Protein AF-A0A9X4SIW7-F1 (afdb_monomer_lite)

InterPro domains:
  IPR036188 FAD/NAD(P)-binding domai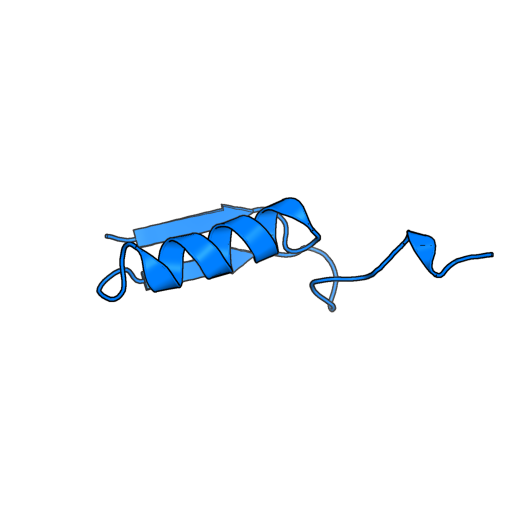n superfamily [G3DSA:3.50.50.60] (1-45)
  IPR036188 FAD/NAD(P)-binding domain superfamily [SSF51905] (1-39)

Foldseek 3Di:
DEAEAEAQEDVRVVVQVVCCVVPVVYHYHYDHPDPDGHDDPVPPD

Sequence (45 aa):
MKIVIIGGSHAGIACAKRAREEYPESEIIIYERKAEVSFISQSIP

Radius of gyration: 11.74 Å; chains: 1; bounding box: 37×14×25 Å

Secondary structure (DSSP, 8-state):
-EEEEE--SHHHHHHHHHHHHH-TTSEEEEE-SSS-SS--GGG--

pLDDT: mean 96.49, std 2.66, range [86.62, 98.62]

Structure (mmCIF, N/CA/C/O backbone):
data_AF-A0A9X4SIW7-F1
#
_entry.id   AF-A0A9X4SIW7-F1
#
loop_
_atom_site.group_PDB
_atom_site.id
_atom_site.type_symbol
_atom_site.label_atom_id
_atom_site.label_alt_id
_atom_site.label_comp_id
_atom_site.label_asym_id
_atom_site.label_entity_id
_atom_site.label_seq_id
_atom_site.pdbx_PDB_ins_code
_atom_site.Cartn_x
_atom_site.Cartn_y
_atom_site.Cartn_z
_atom_site.occupancy
_atom_site.B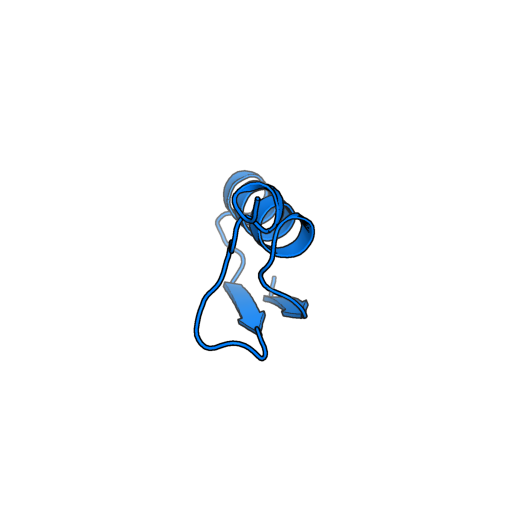_iso_or_equiv
_atom_site.auth_seq_id
_atom_site.auth_comp_id
_atom_site.auth_asym_id
_atom_site.auth_atom_id
_atom_site.pdbx_PDB_model_num
ATOM 1 N N . MET A 1 1 ? -15.260 1.404 6.489 1.00 95.50 1 MET A N 1
ATOM 2 C CA . MET A 1 1 ? -15.274 2.295 5.299 1.00 95.50 1 MET A CA 1
ATOM 3 C C . MET A 1 1 ? -14.603 1.557 4.145 1.00 95.50 1 MET A C 1
ATOM 5 O O . MET A 1 1 ? -13.843 0.638 4.421 1.00 95.50 1 MET A O 1
ATOM 9 N N . LYS A 1 2 ? -14.876 1.902 2.882 1.00 98.19 2 LYS A N 1
ATOM 10 C CA . LYS A 1 2 ? -14.140 1.340 1.737 1.00 98.19 2 LYS A CA 1
ATOM 11 C C . LYS A 1 2 ? -13.138 2.375 1.233 1.00 98.19 2 LYS A C 1
ATOM 13 O O . LYS A 1 2 ? -13.546 3.468 0.849 1.00 98.19 2 LYS A O 1
ATOM 18 N N . ILE A 1 3 ? -11.853 2.037 1.258 1.00 98.31 3 ILE A N 1
ATOM 19 C CA . ILE A 1 3 ? -10.751 2.914 0.854 1.00 98.31 3 ILE A CA 1
ATOM 20 C C . ILE A 1 3 ? -10.129 2.322 -0.409 1.00 98.31 3 ILE A C 1
ATOM 22 O O . ILE A 1 3 ? -9.611 1.206 -0.391 1.00 98.31 3 ILE A O 1
ATOM 26 N N . VAL A 1 4 ? -10.192 3.067 -1.512 1.00 98.50 4 VAL A N 1
ATOM 27 C CA . VAL A 1 4 ? -9.612 2.653 -2.794 1.00 98.50 4 VAL A CA 1
ATOM 28 C C . VAL A 1 4 ? -8.419 3.545 -3.112 1.00 98.50 4 VAL A C 1
ATOM 30 O O . VAL A 1 4 ? -8.559 4.763 -3.194 1.00 98.50 4 VAL A O 1
ATOM 33 N N . ILE A 1 5 ? -7.253 2.930 -3.296 1.00 98.50 5 ILE A N 1
ATOM 34 C CA . ILE A 1 5 ? -5.988 3.603 -3.603 1.00 98.50 5 ILE A CA 1
ATOM 35 C C . ILE A 1 5 ? -5.583 3.235 -5.033 1.00 98.50 5 ILE A C 1
ATOM 37 O O . ILE A 1 5 ? -5.484 2.055 -5.371 1.00 98.50 5 ILE A O 1
ATOM 41 N N . ILE A 1 6 ? -5.346 4.241 -5.878 1.00 98.25 6 ILE A N 1
ATOM 42 C CA . ILE A 1 6 ? -4.881 4.059 -7.260 1.00 98.25 6 ILE A CA 1
ATOM 43 C C . ILE A 1 6 ? -3.396 4.424 -7.326 1.00 98.25 6 ILE A C 1
ATOM 45 O O . ILE A 1 6 ? -3.024 5.579 -7.124 1.00 98.25 6 ILE A O 1
ATOM 49 N N . GLY A 1 7 ? -2.560 3.429 -7.610 1.00 97.38 7 GLY A N 1
ATOM 50 C CA . GLY A 1 7 ? -1.103 3.497 -7.540 1.00 97.38 7 GLY A CA 1
ATOM 51 C C . GLY A 1 7 ? -0.565 2.799 -6.289 1.00 97.38 7 GLY A C 1
ATOM 52 O O . GLY A 1 7 ? -0.932 3.133 -5.166 1.00 97.38 7 GLY A O 1
ATOM 53 N N . GLY A 1 8 ? 0.333 1.837 -6.487 1.00 96.56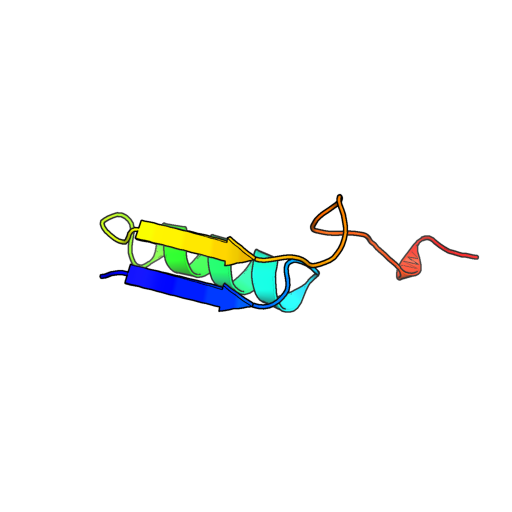 8 GLY A N 1
ATOM 54 C CA . GLY A 1 8 ? 0.926 0.974 -5.463 1.00 96.56 8 GLY A CA 1
ATOM 55 C C . GLY A 1 8 ? 2.443 1.122 -5.345 1.00 96.56 8 GLY A C 1
ATOM 56 O O . GLY A 1 8 ? 3.116 0.192 -4.916 1.00 96.56 8 GLY A O 1
ATOM 57 N N . SER A 1 9 ? 3.006 2.270 -5.730 1.00 95.81 9 SER A N 1
ATOM 58 C CA . SER A 1 9 ? 4.411 2.602 -5.450 1.00 95.81 9 SER A CA 1
ATOM 59 C C . SER A 1 9 ? 4.552 3.172 -4.022 1.00 95.81 9 SER A C 1
ATOM 61 O O . SER A 1 9 ? 3.906 2.700 -3.093 1.00 95.81 9 SER A O 1
ATOM 63 N N . HIS A 1 10 ? 5.379 4.192 -3.812 1.00 96.50 10 HIS A N 1
ATOM 64 C CA . HIS A 1 10 ? 5.766 4.661 -2.479 1.00 96.50 10 HIS A CA 1
ATOM 65 C C . HIS A 1 10 ? 4.592 5.273 -1.698 1.00 96.50 10 HIS A C 1
ATOM 67 O O . HIS A 1 10 ? 4.237 4.789 -0.624 1.00 96.50 10 HIS A O 1
ATOM 73 N N . ALA A 1 11 ? 3.952 6.308 -2.252 1.00 97.62 11 ALA A N 1
ATOM 74 C CA . ALA A 1 11 ? 2.880 7.029 -1.562 1.00 97.62 11 ALA A CA 1
ATOM 75 C C . ALA A 1 11 ? 1.642 6.152 -1.324 1.00 97.62 11 ALA A C 1
ATOM 77 O O . ALA A 1 11 ? 1.081 6.164 -0.231 1.00 97.62 11 ALA A O 1
ATOM 78 N N . GLY A 1 12 ? 1.251 5.351 -2.319 1.00 97.94 12 GLY A N 1
ATOM 79 C CA . GLY A 1 12 ? 0.098 4.458 -2.208 1.0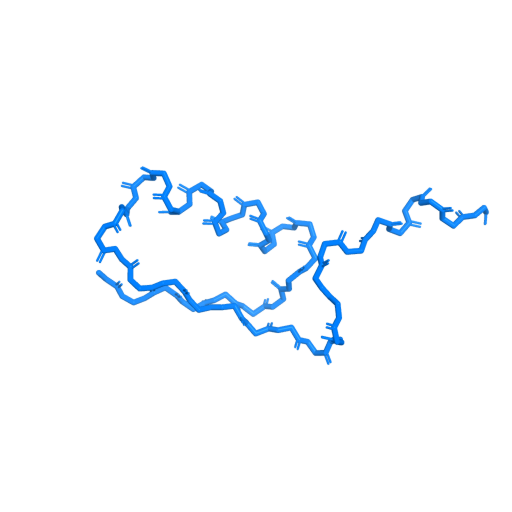0 97.94 12 GLY A CA 1
ATOM 80 C C . GLY A 1 12 ? 0.277 3.393 -1.129 1.00 97.94 12 GLY A C 1
ATOM 81 O O . GLY A 1 12 ? -0.617 3.191 -0.310 1.00 97.94 12 GLY A O 1
ATOM 82 N N . ILE A 1 13 ? 1.457 2.769 -1.059 1.00 97.94 13 ILE A N 1
ATOM 83 C CA . ILE A 1 13 ? 1.758 1.768 -0.027 1.00 97.94 13 ILE A CA 1
ATOM 84 C C . ILE A 1 13 ? 1.894 2.408 1.356 1.00 97.94 13 ILE A C 1
ATOM 86 O O . ILE A 1 13 ? 1.393 1.846 2.329 1.00 97.94 13 ILE A O 1
ATOM 90 N N . ALA A 1 14 ? 2.514 3.586 1.465 1.00 98.31 14 ALA A N 1
ATOM 91 C CA . ALA A 1 14 ? 2.588 4.314 2.733 1.00 98.31 14 ALA A CA 1
ATOM 92 C C . ALA A 1 14 ? 1.188 4.687 3.253 1.00 98.31 14 ALA A C 1
ATOM 94 O O . ALA A 1 14 ? 0.883 4.457 4.424 1.00 98.31 14 ALA A O 1
ATOM 95 N N . CYS A 1 15 ? 0.317 5.181 2.366 1.00 98.50 15 CYS A N 1
ATOM 96 C CA . CYS A 1 15 ? -1.082 5.464 2.671 1.00 98.50 15 CYS A CA 1
ATOM 97 C C . CYS A 1 15 ? -1.821 4.199 3.120 1.00 98.50 15 CYS A C 1
ATOM 99 O O . CYS A 1 15 ? -2.448 4.214 4.173 1.00 98.50 15 CYS A O 1
ATOM 101 N N . ALA A 1 16 ? -1.695 3.089 2.387 1.00 98.19 16 ALA A N 1
ATOM 102 C CA . ALA A 1 16 ? -2.356 1.834 2.735 1.00 98.19 16 ALA A CA 1
ATOM 103 C C . ALA A 1 16 ? -1.922 1.297 4.107 1.00 98.19 16 ALA A C 1
ATOM 105 O O . ALA A 1 16 ? -2.764 0.842 4.882 1.00 98.19 16 ALA A O 1
ATOM 106 N N . LYS A 1 17 ? -0.620 1.376 4.423 1.00 98.19 17 LYS A N 1
ATOM 107 C CA . LYS A 1 17 ? -0.085 0.978 5.733 1.00 98.19 17 LYS A CA 1
ATOM 108 C C . LYS A 1 17 ? -0.679 1.829 6.849 1.00 98.19 17 LYS A C 1
ATOM 110 O O . LYS A 1 17 ? -1.243 1.274 7.787 1.00 98.19 17 LYS A O 1
ATOM 115 N N . ARG A 1 18 ? -0.639 3.157 6.712 1.00 98.62 18 ARG A N 1
ATOM 116 C CA . ARG A 1 18 ? -1.199 4.041 7.739 1.00 98.62 18 ARG A CA 1
ATOM 117 C C . ARG A 1 18 ? -2.715 3.893 7.870 1.00 98.62 18 ARG A C 1
ATOM 119 O O . ARG A 1 18 ? -3.229 3.824 8.978 1.00 98.62 18 ARG A O 1
ATOM 126 N N . ALA A 1 19 ? -3.430 3.761 6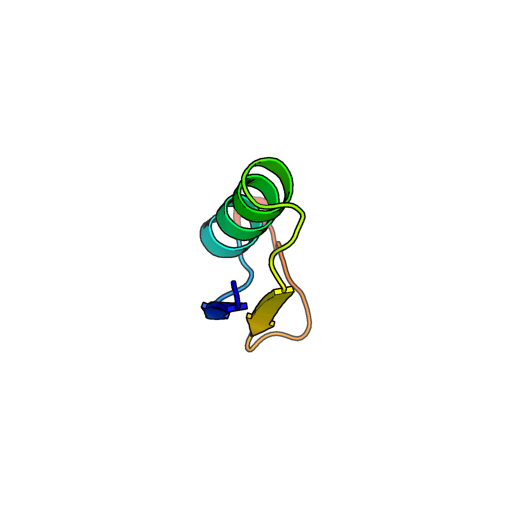.756 1.00 98.38 19 ALA A N 1
ATOM 127 C CA . ALA A 1 19 ? -4.872 3.543 6.765 1.00 98.38 19 ALA A CA 1
ATOM 128 C C . ALA A 1 19 ? -5.254 2.226 7.460 1.00 98.38 19 ALA A C 1
ATOM 130 O O . ALA A 1 19 ? -6.272 2.177 8.142 1.00 98.38 19 ALA A O 1
ATOM 131 N N . ARG A 1 20 ? -4.435 1.173 7.328 1.00 98.06 20 ARG A N 1
ATOM 132 C CA . ARG A 1 20 ? -4.640 -0.092 8.047 1.00 98.06 20 ARG A CA 1
ATOM 133 C C . ARG A 1 20 ? -4.462 0.063 9.560 1.00 98.06 20 ARG A C 1
ATOM 135 O O . ARG A 1 20 ? -5.176 -0.602 10.302 1.00 98.06 20 ARG A O 1
ATOM 142 N N . GLU A 1 21 ? -3.523 0.901 9.994 1.00 98.56 21 GLU A N 1
ATOM 143 C CA . GLU A 1 21 ? -3.271 1.195 11.412 1.00 98.56 21 GLU A CA 1
ATOM 144 C C . GLU A 1 21 ? -4.393 2.050 12.022 1.00 98.56 21 GLU A C 1
ATOM 146 O O . GLU A 1 21 ? -4.893 1.735 13.097 1.00 98.56 21 GLU A O 1
ATOM 151 N N . GLU A 1 22 ? -4.803 3.117 11.332 1.00 98.50 22 GLU A N 1
ATOM 152 C CA . GLU A 1 22 ? -5.789 4.082 11.840 1.00 98.50 22 GLU A CA 1
ATOM 153 C C . GLU A 1 22 ? -7.240 3.597 11.696 1.00 98.50 22 GLU A C 1
ATOM 155 O O . GLU A 1 22 ? -8.091 3.936 12.519 1.00 98.50 22 GLU A O 1
ATOM 160 N N . TYR A 1 23 ? -7.537 2.798 10.666 1.00 98.12 23 TYR A N 1
ATOM 161 C CA . TYR A 1 23 ? -8.895 2.357 10.333 1.00 98.12 23 TYR A CA 1
ATOM 162 C C . TYR A 1 23 ? -8.952 0.835 10.113 1.00 98.12 23 TYR A C 1
ATOM 164 O O . TYR A 1 23 ? -9.242 0.388 8.998 1.00 98.12 23 TYR A O 1
ATOM 172 N N . PRO A 1 24 ? -8.716 0.014 11.154 1.00 97.69 24 PRO A N 1
ATOM 173 C CA . PRO A 1 24 ? -8.579 -1.442 11.022 1.00 97.69 24 PRO A CA 1
ATOM 174 C C . PRO A 1 24 ? -9.827 -2.141 10.459 1.00 97.69 24 PRO A C 1
ATOM 176 O O . PRO A 1 24 ? -9.705 -3.151 9.770 1.00 97.69 24 PRO A O 1
ATOM 179 N N . GLU A 1 25 ? -11.010 -1.570 10.691 1.00 98.25 25 GLU A N 1
ATOM 180 C CA . GLU A 1 25 ? -12.307 -2.066 10.202 1.00 98.25 25 GLU A CA 1
ATOM 181 C C . GLU A 1 25 ? -12.562 -1.748 8.714 1.00 98.25 25 GLU A C 1
ATOM 183 O O . GLU A 1 25 ? -13.597 -2.113 8.150 1.00 98.25 25 GLU A O 1
ATOM 188 N N . SER A 1 26 ? -11.684 -0.973 8.069 1.00 98.38 26 SER A N 1
ATOM 189 C CA . SER A 1 26 ? -11.884 -0.547 6.683 1.00 98.38 26 SER A CA 1
ATOM 190 C C . SER A 1 26 ? -11.369 -1.573 5.678 1.00 98.38 26 SER A C 1
ATOM 192 O O . SER A 1 26 ? -10.276 -2.119 5.807 1.00 98.38 26 SER A O 1
ATOM 194 N N . GLU A 1 27 ? -12.142 -1.785 4.613 1.00 98.56 27 GLU A N 1
ATOM 195 C CA . GLU A 1 27 ? -11.702 -2.546 3.446 1.00 98.56 27 GLU A CA 1
ATOM 196 C C . GLU A 1 27 ? -10.790 -1.648 2.601 1.00 98.56 27 GLU A C 1
ATOM 198 O O . GLU A 1 27 ? -11.224 -0.604 2.107 1.00 98.56 27 GLU A O 1
ATOM 203 N N . ILE A 1 28 ? -9.525 -2.042 2.445 1.00 98.50 28 ILE A N 1
ATOM 204 C CA . ILE A 1 28 ? -8.516 -1.282 1.699 1.00 98.50 28 ILE A CA 1
ATOM 205 C C . ILE A 1 28 ? -8.177 -2.052 0.425 1.00 98.50 28 ILE A C 1
ATOM 207 O O . ILE A 1 28 ? -7.688 -3.180 0.499 1.00 98.50 28 ILE A O 1
ATOM 211 N N . ILE A 1 29 ? -8.412 -1.434 -0.732 1.00 98.31 29 ILE A N 1
ATOM 212 C CA . ILE A 1 29 ? -8.107 -2.000 -2.051 1.00 98.31 29 ILE A CA 1
ATOM 213 C C . ILE A 1 29 ? -7.091 -1.100 -2.749 1.00 98.31 29 ILE A C 1
ATOM 215 O O . ILE A 1 29 ? -7.296 0.109 -2.850 1.00 98.31 29 ILE A O 1
ATOM 219 N N . ILE A 1 30 ? -6.013 -1.696 -3.257 1.00 98.06 30 ILE A N 1
ATOM 220 C CA . ILE A 1 30 ? -4.984 -1.004 -4.037 1.00 98.06 30 ILE A CA 1
ATOM 221 C C . ILE A 1 30 ? -5.040 -1.523 -5.470 1.00 98.06 30 ILE A C 1
ATOM 223 O O . ILE A 1 30 ? -4.980 -2.732 -5.687 1.00 98.06 30 ILE A O 1
ATOM 227 N N . TYR A 1 31 ? -5.105 -0.614 -6.438 1.00 98.06 31 TYR A N 1
ATOM 228 C CA . TYR A 1 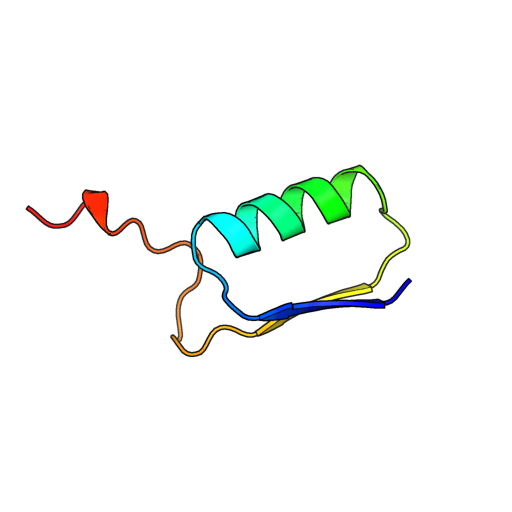31 ? -4.913 -0.932 -7.849 1.00 98.06 31 TYR A CA 1
ATOM 229 C C . TYR A 1 31 ? -3.572 -0.376 -8.318 1.00 98.06 31 TYR A C 1
ATOM 231 O O . TYR A 1 31 ? -3.349 0.832 -8.287 1.00 98.06 31 TYR A O 1
ATOM 239 N N . GLU A 1 32 ? -2.687 -1.254 -8.775 1.00 97.62 32 GLU A N 1
ATOM 240 C CA . GLU A 1 32 ? -1.424 -0.901 -9.422 1.00 97.62 32 GLU A CA 1
ATOM 241 C C . GLU A 1 32 ? -1.454 -1.427 -10.857 1.00 97.62 32 GLU A C 1
ATOM 243 O O . GLU A 1 32 ? -1.964 -2.514 -11.126 1.00 97.62 32 GLU A O 1
ATOM 248 N N . ARG A 1 33 ? -0.952 -0.622 -11.795 1.00 97.19 33 ARG A N 1
ATOM 249 C CA . ARG A 1 33 ? -0.889 -0.997 -13.208 1.00 97.19 33 ARG A CA 1
ATOM 250 C C . ARG A 1 33 ? 0.183 -2.057 -13.441 1.00 97.19 33 ARG A C 1
ATOM 252 O O . ARG A 1 33 ? 0.029 -2.900 -14.322 1.00 97.19 33 ARG A O 1
ATOM 259 N N . LYS A 1 34 ? 1.299 -1.963 -12.719 1.00 94.19 34 LYS A N 1
ATOM 260 C CA . LYS A 1 34 ? 2.392 -2.935 -12.784 1.00 94.19 34 LYS A CA 1
ATOM 261 C C . LYS A 1 34 ? 2.031 -4.210 -12.017 1.00 94.19 34 LYS A C 1
ATOM 263 O O . LYS A 1 34 ? 1.202 -4.197 -11.116 1.00 94.19 34 LYS A O 1
ATOM 268 N N . ALA A 1 35 ? 2.702 -5.308 -12.358 1.00 92.94 35 ALA A N 1
ATOM 269 C CA . ALA A 1 35 ? 2.562 -6.575 -11.638 1.00 92.94 35 ALA A CA 1
ATOM 270 C C . ALA A 1 35 ? 3.143 -6.521 -10.210 1.00 92.94 35 ALA A C 1
ATOM 272 O O . ALA A 1 35 ? 2.813 -7.356 -9.375 1.00 92.94 35 ALA A O 1
ATOM 273 N N . GLU A 1 36 ? 3.998 -5.535 -9.935 1.00 92.88 36 GLU A N 1
ATOM 274 C CA . GLU A 1 36 ? 4.679 -5.353 -8.658 1.00 92.88 36 GLU A CA 1
ATOM 275 C C . GLU A 1 36 ? 4.265 -4.040 -7.996 1.00 92.88 36 GLU A C 1
ATOM 277 O O . GLU A 1 36 ? 4.145 -2.998 -8.649 1.00 92.88 36 GLU A O 1
ATOM 282 N N . VAL A 1 37 ? 4.122 -4.088 -6.674 1.00 94.88 37 VAL A N 1
ATOM 283 C CA . VAL A 1 37 ? 3.959 -2.917 -5.808 1.00 94.88 37 VAL A CA 1
ATOM 284 C C . VAL A 1 37 ? 5.268 -2.612 -5.083 1.00 94.88 37 VAL A C 1
ATOM 286 O O . VAL A 1 37 ? 6.119 -3.481 -4.919 1.00 94.88 37 VAL A O 1
ATOM 289 N N . SER A 1 38 ? 5.424 -1.381 -4.599 1.00 92.69 38 SER A N 1
ATOM 290 C CA . SER A 1 38 ? 6.568 -0.957 -3.779 1.00 92.69 38 SER A CA 1
ATOM 291 C C . SER A 1 38 ? 7.947 -1.078 -4.455 1.00 92.69 38 SER A C 1
ATOM 293 O O . SER A 1 38 ? 8.958 -1.210 -3.767 1.00 92.69 38 SER A O 1
ATOM 295 N N . PHE A 1 39 ? 8.011 -0.990 -5.788 1.00 93.81 39 PHE A N 1
ATOM 296 C CA . PHE A 1 39 ? 9.280 -0.944 -6.520 1.00 93.81 39 PHE A CA 1
ATOM 297 C C . PHE A 1 39 ? 10.141 0.252 -6.080 1.00 93.81 39 PHE A C 1
ATOM 299 O O . PHE A 1 39 ? 9.682 1.398 -6.129 1.00 93.81 39 PHE A O 1
ATOM 306 N N . ILE A 1 40 ? 11.394 -0.012 -5.704 1.00 93.56 40 ILE A N 1
ATOM 307 C CA . ILE A 1 40 ? 12.363 1.002 -5.273 1.00 93.56 40 ILE A CA 1
ATOM 308 C C . ILE A 1 40 ? 13.128 1.492 -6.504 1.00 93.56 40 ILE A C 1
ATOM 310 O O . ILE A 1 40 ? 14.162 0.947 -6.866 1.00 93.56 40 ILE A O 1
ATOM 314 N N . SER A 1 41 ? 12.651 2.551 -7.157 1.00 90.81 41 SER A N 1
ATOM 315 C CA . SER A 1 41 ? 13.324 3.091 -8.351 1.00 90.81 41 SER A CA 1
ATOM 316 C C . SER A 1 41 ? 14.724 3.637 -8.078 1.00 90.81 41 SER A C 1
ATOM 318 O O . SER A 1 41 ? 15.534 3.713 -8.990 1.00 90.81 41 SER A O 1
ATOM 320 N N . GLN A 1 42 ? 15.015 3.987 -6.824 1.00 93.19 42 GLN A N 1
ATOM 321 C CA . GLN A 1 42 ? 16.331 4.448 -6.376 1.00 93.19 42 GLN A CA 1
ATOM 322 C C . GLN A 1 42 ? 17.396 3.343 -6.383 1.00 93.19 42 GLN A C 1
ATOM 324 O O . GLN A 1 42 ? 18.571 3.647 -6.223 1.00 93.19 42 GLN A O 1
ATOM 329 N N . SER A 1 43 ? 17.008 2.071 -6.537 1.00 92.75 43 SER A N 1
ATOM 330 C CA . SER A 1 43 ? 17.970 0.974 -6.673 1.00 92.75 43 SER A CA 1
ATOM 331 C C . SER A 1 43 ? 18.505 0.822 -8.098 1.00 92.75 43 SER A C 1
ATOM 333 O O . SER A 1 43 ? 19.357 -0.033 -8.325 1.00 92.75 43 SER A O 1
ATOM 335 N N . ILE A 1 44 ? 17.971 1.577 -9.065 1.00 92.81 44 ILE A N 1
ATOM 336 C CA . ILE A 1 44 ? 18.505 1.609 -10.427 1.00 92.81 44 ILE A CA 1
ATOM 337 C C . ILE A 1 44 ? 19.749 2.517 -10.414 1.00 92.81 44 ILE A C 1
ATOM 339 O O . ILE A 1 44 ? 19.610 3.665 -9.986 1.00 92.81 44 ILE A O 1
ATOM 343 N N . PRO A 1 45 ? 20.926 2.010 -10.839 1.00 86.62 45 PRO A N 1
ATOM 344 C CA . PRO A 1 45 ? 22.162 2.789 -10.920 1.00 86.62 45 PRO A CA 1
ATOM 345 C C . PRO A 1 45 ? 22.065 4.027 -11.816 1.00 86.62 45 PRO A C 1
ATOM 347 O O . PRO A 1 45 ? 21.328 3.969 -12.830 1.00 86.62 45 PRO A O 1
#

Organism: NCBI:txid1281486